Protein AF-A0A962URF3-F1 (afdb_monomer)

Structure (mmCIF, N/CA/C/O backbone):
data_AF-A0A962URF3-F1
#
_entry.id   AF-A0A962URF3-F1
#
loop_
_atom_site.group_PDB
_atom_site.id
_atom_site.type_symbol
_atom_site.label_atom_id
_atom_site.label_alt_id
_atom_site.label_comp_id
_atom_site.label_asym_id
_atom_site.label_entity_id
_atom_site.label_seq_id
_atom_site.pdbx_PDB_ins_code
_atom_site.Cartn_x
_atom_site.Cartn_y
_atom_site.Cartn_z
_atom_site.occupancy
_atom_site.B_iso_or_equiv
_atom_site.auth_seq_id
_atom_site.auth_comp_id
_atom_site.auth_asym_id
_atom_site.auth_atom_id
_atom_site.pdbx_PDB_model_num
ATOM 1 N N . MET A 1 1 ? 2.421 -4.236 -7.136 1.00 87.75 1 MET A N 1
ATOM 2 C CA . MET A 1 1 ? 2.564 -4.444 -5.674 1.00 87.75 1 MET A CA 1
ATOM 3 C C . MET A 1 1 ? 2.302 -3.178 -4.881 1.00 87.75 1 MET A C 1
ATOM 5 O O . MET A 1 1 ? 1.293 -3.149 -4.203 1.00 87.75 1 MET A O 1
ATOM 9 N N . LYS A 1 2 ? 3.130 -2.125 -4.995 1.00 92.62 2 LYS A N 1
ATOM 10 C CA . LYS A 1 2 ? 2.884 -0.848 -4.296 1.00 92.62 2 LYS A CA 1
ATOM 11 C C . LYS A 1 2 ? 1.478 -0.293 -4.568 1.00 92.62 2 LYS A C 1
ATOM 13 O O . LYS A 1 2 ? 0.760 -0.005 -3.623 1.00 92.62 2 LYS A O 1
ATOM 18 N N . THR A 1 3 ? 1.093 -0.200 -5.844 1.00 92.38 3 THR A N 1
ATOM 19 C CA . THR A 1 3 ? -0.247 0.249 -6.260 1.00 92.38 3 THR A CA 1
ATOM 20 C C . THR A 1 3 ? -1.339 -0.631 -5.664 1.00 92.38 3 THR A C 1
ATOM 22 O O . THR A 1 3 ? -2.206 -0.116 -4.987 1.00 92.38 3 THR A O 1
ATOM 25 N N . HIS A 1 4 ? -1.206 -1.956 -5.779 1.00 93.81 4 HIS A N 1
ATOM 26 C CA . HIS A 1 4 ? -2.151 -2.910 -5.183 1.00 93.81 4 HIS A CA 1
ATOM 27 C C . HIS A 1 4 ? -2.353 -2.694 -3.676 1.00 93.81 4 HIS A C 1
ATOM 29 O O . HIS A 1 4 ? -3.480 -2.646 -3.212 1.00 93.81 4 HIS A O 1
ATOM 35 N N . ILE A 1 5 ? -1.278 -2.510 -2.900 1.00 96.62 5 ILE A N 1
ATOM 36 C CA . ILE A 1 5 ? -1.395 -2.219 -1.459 1.00 96.62 5 ILE A CA 1
ATOM 37 C C . ILE A 1 5 ? -2.083 -0.866 -1.227 1.00 96.62 5 ILE A C 1
ATOM 39 O O . ILE A 1 5 ? -2.903 -0.751 -0.320 1.00 96.62 5 ILE A O 1
ATOM 43 N N . ALA A 1 6 ? -1.782 0.147 -2.045 1.00 97.44 6 ALA A N 1
ATOM 44 C CA . ALA A 1 6 ? -2.461 1.437 -1.963 1.00 97.44 6 ALA A CA 1
ATOM 45 C C . ALA A 1 6 ? -3.967 1.292 -2.232 1.00 97.44 6 ALA A C 1
ATOM 47 O O . ALA A 1 6 ? -4.764 1.868 -1.497 1.00 97.44 6 ALA A O 1
ATOM 48 N N . ASP A 1 7 ? -4.347 0.472 -3.213 1.00 97.00 7 ASP A N 1
ATOM 49 C CA . ASP A 1 7 ? -5.741 0.187 -3.553 1.00 97.00 7 ASP A CA 1
ATOM 50 C C . ASP A 1 7 ? -6.460 -0.532 -2.404 1.00 97.00 7 ASP A C 1
ATOM 52 O O . ASP A 1 7 ? -7.566 -0.139 -2.042 1.00 97.00 7 ASP A O 1
ATOM 56 N N . LEU A 1 8 ? -5.820 -1.522 -1.765 1.00 97.75 8 LEU A N 1
ATOM 57 C CA . LEU A 1 8 ? -6.374 -2.207 -0.587 1.00 97.75 8 LEU A CA 1
ATOM 58 C C . LEU A 1 8 ? -6.641 -1.231 0.567 1.00 97.75 8 LEU A C 1
ATOM 60 O O . LEU A 1 8 ? -7.717 -1.244 1.162 1.00 97.75 8 LEU A O 1
ATOM 64 N N . VAL A 1 9 ? -5.674 -0.363 0.877 1.00 98.12 9 VAL A N 1
ATOM 65 C CA . VAL A 1 9 ? -5.823 0.632 1.951 1.00 98.12 9 VAL A CA 1
ATOM 66 C C . VAL A 1 9 ? -6.875 1.681 1.582 1.00 98.12 9 VAL A C 1
ATOM 68 O O . VAL A 1 9 ? -7.634 2.116 2.444 1.00 98.12 9 VAL A O 1
ATOM 71 N N . HIS A 1 10 ? -6.961 2.074 0.310 1.00 98.06 10 HIS A N 1
ATOM 72 C CA . HIS A 1 10 ? -7.976 3.010 -0.165 1.00 98.06 10 HIS A CA 1
ATOM 73 C C . HIS A 1 10 ? -9.389 2.417 -0.083 1.00 98.06 10 HIS A C 1
ATOM 75 O O . HIS A 1 10 ? -10.307 3.099 0.362 1.00 98.06 10 HIS A O 1
ATOM 81 N N . GLN A 1 11 ? -9.559 1.138 -0.429 1.00 97.81 11 GLN A N 1
ATOM 82 C CA . GLN A 1 11 ? -10.825 0.417 -0.262 1.00 97.81 11 GLN A CA 1
ATOM 83 C C . GLN A 1 11 ? -11.232 0.331 1.212 1.00 97.81 11 GLN A C 1
ATOM 85 O O . GLN A 1 11 ? -12.381 0.612 1.542 1.00 97.81 11 GLN A O 1
ATOM 90 N N . ALA A 1 12 ? -10.287 0.030 2.109 1.00 98.06 12 ALA A N 1
ATOM 91 C CA . ALA A 1 12 ? -10.547 0.028 3.548 1.00 98.06 12 ALA A CA 1
ATOM 92 C C . ALA A 1 12 ? -10.969 1.420 4.059 1.00 98.06 12 ALA A C 1
ATOM 94 O O . ALA A 1 12 ? -11.905 1.534 4.848 1.00 98.06 12 ALA A O 1
ATOM 95 N N . LEU A 1 13 ? -10.326 2.495 3.586 1.00 98.19 13 LEU A N 1
ATOM 96 C CA . LEU A 1 13 ? -10.724 3.872 3.904 1.00 98.19 13 LEU A CA 1
ATOM 97 C C . LEU A 1 13 ? -12.136 4.194 3.395 1.00 98.19 13 LEU A C 1
ATOM 99 O O . LEU A 1 13 ? -12.926 4.765 4.142 1.00 98.19 13 LEU A O 1
ATOM 103 N N . ALA A 1 14 ? -12.466 3.814 2.159 1.00 97.62 14 ALA A N 1
ATOM 104 C CA . ALA A 1 14 ? -13.798 4.015 1.593 1.00 97.62 14 ALA A CA 1
ATOM 105 C C . ALA A 1 14 ? -14.872 3.266 2.396 1.00 97.62 14 ALA A C 1
ATOM 107 O O . ALA A 1 14 ? -15.873 3.859 2.787 1.00 97.62 14 ALA A O 1
ATOM 108 N N . GLN A 1 15 ? -14.617 2.006 2.757 1.00 97.81 15 GLN A N 1
ATOM 109 C CA . GLN A 1 15 ? -15.523 1.224 3.596 1.00 97.81 15 GLN A CA 1
ATOM 110 C C . GLN A 1 15 ? -15.740 1.868 4.973 1.00 97.81 15 GLN A C 1
ATOM 112 O O . GLN A 1 15 ? -16.862 1.908 5.477 1.00 97.81 15 GLN A O 1
ATOM 117 N N . LEU A 1 16 ? -14.682 2.384 5.603 1.00 97.56 16 LEU A N 1
ATOM 118 C CA . LEU A 1 16 ? -14.817 3.099 6.872 1.00 97.56 16 LEU A CA 1
ATOM 119 C C . LEU A 1 16 ? -15.616 4.402 6.712 1.00 97.56 16 LEU A C 1
ATOM 121 O O . LEU A 1 16 ? -16.308 4.807 7.650 1.00 97.56 16 LEU A O 1
ATOM 125 N N . ALA A 1 17 ? -15.551 5.052 5.548 1.00 97.44 17 ALA A N 1
ATOM 126 C CA . ALA A 1 17 ? -16.360 6.230 5.261 1.00 97.44 17 ALA A CA 1
ATOM 127 C C . ALA A 1 17 ? -17.844 5.873 5.102 1.00 97.44 17 ALA A C 1
ATOM 129 O O . ALA A 1 17 ? -18.692 6.527 5.708 1.00 97.44 17 ALA A O 1
ATOM 130 N N . ASP A 1 18 ? -18.151 4.778 4.405 1.00 97.25 18 ASP A N 1
ATOM 131 C CA . ASP A 1 18 ? -19.515 4.245 4.277 1.00 97.25 18 ASP A CA 1
ATOM 132 C C . ASP A 1 18 ? -20.118 3.860 5.640 1.00 97.25 18 ASP A C 1
ATOM 134 O O . ASP A 1 18 ? -21.321 3.981 5.867 1.00 97.25 18 ASP A O 1
ATOM 138 N N . GLN A 1 19 ? -19.274 3.442 6.587 1.00 96.44 19 GLN A N 1
ATOM 139 C CA . GLN A 1 19 ? -19.654 3.145 7.973 1.00 96.44 19 GLN A CA 1
ATOM 140 C C . GLN A 1 19 ? -19.762 4.393 8.870 1.00 96.44 19 GLN A C 1
ATOM 142 O O . GLN A 1 19 ? -20.054 4.270 10.061 1.00 96.44 19 GLN A O 1
ATOM 147 N N . GLY A 1 20 ? -19.495 5.589 8.339 1.00 95.94 20 GLY A N 1
ATOM 148 C CA . GLY A 1 20 ? -19.538 6.849 9.082 1.00 95.94 20 GLY A CA 1
ATOM 149 C C . GLY A 1 20 ? -18.379 7.054 10.065 1.00 95.94 20 GLY A C 1
ATOM 150 O O . GLY A 1 20 ? -18.470 7.912 10.941 1.00 95.94 20 GLY A O 1
ATOM 151 N N . VAL A 1 21 ? -17.292 6.282 9.951 1.00 96.19 21 VAL A N 1
ATOM 152 C CA . VAL A 1 21 ? -16.102 6.409 10.816 1.00 96.19 21 VAL A CA 1
ATOM 153 C C . VAL A 1 21 ? -15.258 7.626 10.428 1.00 96.19 21 VAL A C 1
ATOM 155 O O . VAL A 1 21 ? -14.664 8.267 11.293 1.00 96.19 21 VAL A O 1
ATOM 158 N N . LEU A 1 22 ? -15.215 7.966 9.139 1.00 95.44 22 LEU A N 1
ATOM 159 C CA . LEU A 1 22 ? -14.604 9.190 8.628 1.00 95.44 22 LEU A CA 1
ATOM 160 C C . LEU A 1 22 ? -15.488 9.830 7.547 1.00 95.44 22 LEU A C 1
ATOM 162 O O . LEU A 1 22 ? -16.231 9.121 6.872 1.00 95.44 22 LEU A O 1
ATOM 166 N N . PRO A 1 23 ? -15.417 11.156 7.359 1.00 95.44 23 PRO A N 1
ATOM 167 C CA . PRO A 1 23 ? -16.108 11.825 6.263 1.00 95.44 23 PRO A CA 1
ATOM 168 C C . PRO A 1 23 ? -15.636 11.315 4.892 1.00 95.44 23 PRO A C 1
ATOM 170 O O . PRO A 1 23 ? -14.436 11.135 4.679 1.00 95.44 23 PRO A O 1
ATOM 173 N N . ALA A 1 24 ? -16.561 11.115 3.951 1.00 93.75 24 ALA A N 1
ATOM 174 C CA . ALA A 1 24 ? -16.238 10.627 2.605 1.00 93.75 24 ALA A CA 1
ATOM 175 C C . ALA A 1 24 ? -15.317 11.580 1.820 1.00 93.75 24 ALA A C 1
ATOM 177 O O . ALA A 1 24 ? -14.447 11.132 1.079 1.00 93.75 24 ALA A O 1
ATOM 178 N N . ASP A 1 25 ? -15.449 12.891 2.029 1.00 94.19 25 ASP A N 1
ATOM 179 C CA . ASP A 1 25 ? -14.589 13.923 1.437 1.00 94.19 25 ASP A CA 1
ATOM 180 C C . ASP A 1 25 ? -13.172 13.952 2.035 1.00 94.19 25 ASP A C 1
ATOM 182 O O . ASP A 1 25 ? -12.260 14.536 1.448 1.00 94.19 25 ASP A O 1
ATOM 186 N N . ALA A 1 26 ? -12.963 13.295 3.179 1.00 93.62 26 ALA A N 1
ATOM 187 C CA . ALA A 1 26 ? -11.655 13.155 3.803 1.00 93.62 26 ALA A CA 1
ATOM 188 C C . ALA A 1 26 ? -10.869 11.932 3.301 1.00 93.62 26 ALA A C 1
ATOM 190 O O . ALA A 1 26 ? -9.701 11.789 3.665 1.00 93.62 26 ALA A O 1
ATOM 191 N N . VAL A 1 27 ? -11.469 11.048 2.494 1.00 95.50 27 VAL A N 1
ATOM 192 C CA . VAL A 1 27 ? -10.789 9.862 1.957 1.00 95.50 27 VAL A CA 1
ATOM 193 C C . VAL A 1 27 ? -9.776 10.283 0.895 1.00 95.50 27 VAL A C 1
ATOM 195 O O . VAL A 1 27 ? -10.131 10.768 -0.178 1.00 95.50 27 VAL A O 1
ATOM 198 N N . GLN A 1 28 ? -8.493 10.064 1.179 1.00 93.62 28 GLN A N 1
ATOM 199 C CA . GLN A 1 28 ? -7.395 10.347 0.256 1.00 93.62 28 GLN A CA 1
ATOM 200 C C . GLN A 1 28 ? -6.705 9.060 -0.201 1.00 93.62 28 GLN A C 1
ATOM 202 O O . GLN A 1 28 ? -6.797 8.009 0.439 1.00 93.62 28 GLN A 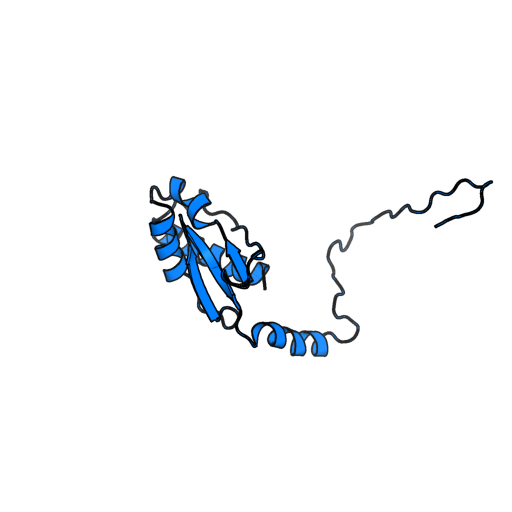O 1
ATOM 207 N N . VAL A 1 29 ? -5.985 9.138 -1.323 1.00 92.94 29 VAL A N 1
ATOM 208 C CA . VAL A 1 29 ? -5.139 8.028 -1.777 1.00 92.94 29 VAL A CA 1
ATOM 209 C C . VAL A 1 29 ? -3.994 7.848 -0.772 1.00 92.94 29 VAL A C 1
ATOM 211 O O . VAL A 1 29 ? -3.237 8.793 -0.534 1.00 92.94 29 VAL A O 1
ATOM 214 N N . PRO A 1 30 ? -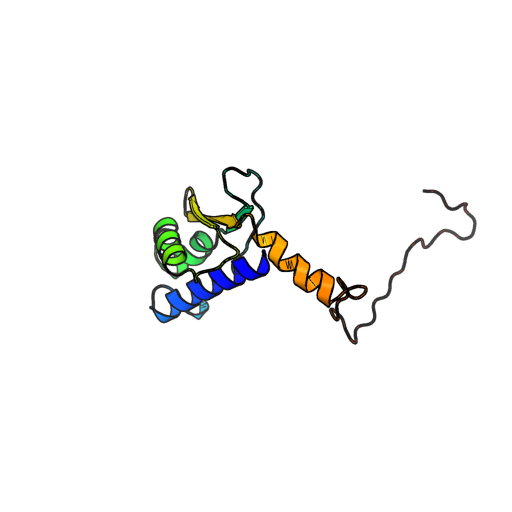3.844 6.659 -0.165 1.00 95.69 30 P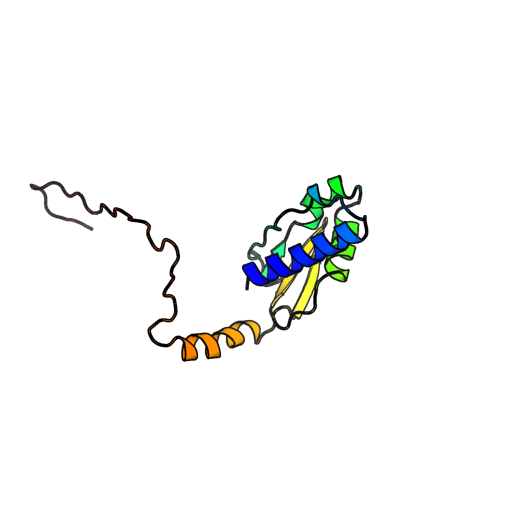RO A N 1
ATOM 215 C CA . PRO A 1 30 ? -2.836 6.427 0.853 1.00 95.69 30 PRO A CA 1
ATOM 216 C C . PRO A 1 30 ? -1.436 6.376 0.239 1.00 95.69 30 P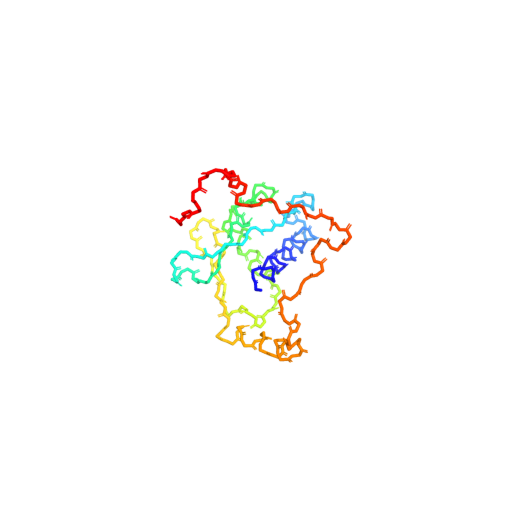RO A C 1
ATOM 218 O O . PRO A 1 30 ? -1.198 5.768 -0.808 1.00 95.69 30 PRO A O 1
ATOM 221 N N . VAL A 1 31 ? -0.475 6.974 0.938 1.00 96.25 31 VAL A N 1
ATOM 222 C CA . VAL A 1 31 ? 0.938 6.858 0.581 1.00 96.25 31 VAL A CA 1
ATOM 223 C C . VAL A 1 31 ? 1.465 5.517 1.088 1.00 96.25 31 VAL A C 1
ATOM 225 O O . VAL A 1 31 ? 1.334 5.193 2.271 1.00 96.25 31 VAL A O 1
ATOM 228 N N . ILE A 1 32 ? 2.062 4.744 0.178 1.00 97.88 32 ILE A N 1
ATOM 229 C CA . ILE A 1 32 ? 2.760 3.488 0.470 1.00 97.88 32 ILE A CA 1
ATOM 230 C C . ILE A 1 32 ? 4.247 3.676 0.170 1.00 97.88 32 ILE A C 1
ATOM 232 O O . ILE A 1 32 ? 4.616 4.081 -0.936 1.00 97.88 32 ILE A O 1
ATOM 236 N N . GLU A 1 33 ? 5.118 3.351 1.113 1.00 96.81 33 GLU A N 1
ATOM 237 C CA . GLU A 1 33 ? 6.570 3.471 0.954 1.00 96.81 33 GLU A CA 1
ATOM 238 C C . GLU A 1 33 ? 7.260 2.146 1.239 1.00 96.81 33 GLU A C 1
ATOM 240 O O . GLU A 1 33 ? 6.749 1.337 2.008 1.00 96.81 33 GLU A O 1
ATOM 245 N N . ARG A 1 34 ? 8.418 1.908 0.611 1.00 96.31 34 ARG A N 1
ATOM 246 C CA . ARG A 1 34 ? 9.274 0.791 1.023 1.00 96.31 34 ARG A CA 1
ATOM 247 C C . ARG A 1 34 ? 9.843 1.098 2.399 1.00 96.31 34 ARG A C 1
ATOM 249 O O . ARG A 1 34 ? 10.291 2.216 2.653 1.00 96.31 34 ARG A O 1
ATOM 256 N N . THR A 1 35 ? 9.851 0.097 3.259 1.00 95.06 35 THR A N 1
ATOM 257 C CA . THR A 1 35 ? 10.528 0.187 4.550 1.00 95.06 35 THR A CA 1
ATOM 258 C C . THR A 1 35 ? 12.041 0.274 4.338 1.00 95.06 35 THR A C 1
ATOM 260 O O . THR A 1 35 ? 12.593 -0.237 3.361 1.00 95.06 35 THR A O 1
ATOM 263 N N . ARG A 1 36 ? 12.729 0.963 5.253 1.00 92.38 36 ARG A N 1
ATOM 264 C CA . ARG A 1 36 ? 14.202 0.970 5.294 1.00 92.38 36 ARG A CA 1
ATOM 265 C C . ARG A 1 36 ? 14.753 -0.236 6.050 1.00 92.38 36 ARG A C 1
ATOM 267 O O . ARG A 1 36 ? 15.824 -0.723 5.713 1.00 92.38 36 ARG A O 1
ATOM 274 N N . ASP A 1 37 ? 14.020 -0.680 7.066 1.00 92.94 37 ASP A N 1
ATOM 275 C CA . ASP A 1 37 ? 14.341 -1.842 7.887 1.00 92.94 37 ASP A CA 1
ATOM 276 C C . ASP A 1 37 ? 13.368 -2.978 7.555 1.00 92.94 37 ASP A C 1
ATOM 278 O O . ASP A 1 37 ? 12.149 -2.807 7.643 1.00 92.94 37 ASP A O 1
ATOM 282 N N . ALA A 1 38 ? 13.918 -4.136 7.192 1.00 90.31 38 ALA A N 1
ATOM 283 C CA . ALA A 1 38 ? 13.158 -5.336 6.863 1.00 90.31 38 ALA A CA 1
ATOM 284 C C . ALA A 1 38 ? 12.346 -5.878 8.055 1.00 90.31 38 ALA A C 1
ATOM 286 O O . ALA A 1 38 ? 11.350 -6.576 7.851 1.00 90.31 38 ALA A O 1
ATOM 287 N N . SER A 1 39 ? 12.716 -5.536 9.297 1.00 92.88 39 SER A N 1
ATOM 288 C CA . SER A 1 39 ? 11.937 -5.890 10.490 1.00 92.88 39 SER A CA 1
ATOM 289 C C . SER A 1 39 ? 10.517 -5.306 10.443 1.00 92.88 39 SER A C 1
ATOM 291 O O . SER A 1 39 ? 9.568 -5.945 10.898 1.00 92.88 39 SER A O 1
ATOM 293 N N . HIS A 1 40 ? 10.340 -4.151 9.792 1.00 93.38 40 HIS A N 1
ATOM 294 C CA . HIS A 1 40 ? 9.050 -3.491 9.579 1.00 93.38 40 HIS A CA 1
ATOM 295 C C . HIS A 1 40 ? 8.286 -4.022 8.353 1.00 93.38 40 HIS A C 1
ATOM 297 O O . HIS A 1 40 ? 7.273 -3.450 7.967 1.00 93.38 40 HIS A O 1
ATOM 303 N N . GLY A 1 41 ? 8.745 -5.107 7.731 1.00 95.25 41 GLY A N 1
ATOM 304 C CA . GLY A 1 41 ? 8.146 -5.671 6.524 1.00 95.25 41 GLY A CA 1
ATOM 305 C C . GLY A 1 41 ? 8.662 -5.033 5.241 1.00 95.25 41 GLY A C 1
ATOM 306 O O . GLY A 1 41 ? 9.750 -4.472 5.240 1.00 95.25 41 GLY A O 1
ATOM 307 N N . ASP A 1 42 ? 7.916 -5.152 4.143 1.00 96.62 42 ASP A N 1
ATOM 308 C CA . ASP A 1 42 ? 8.326 -4.699 2.805 1.00 96.62 42 ASP A CA 1
ATOM 309 C C . ASP A 1 42 ? 7.850 -3.278 2.491 1.00 96.62 42 ASP A C 1
ATOM 311 O O . ASP A 1 42 ? 8.535 -2.504 1.812 1.00 96.62 42 ASP A O 1
ATOM 315 N N . PHE A 1 43 ? 6.648 -2.944 2.964 1.00 97.69 43 PHE A N 1
ATOM 316 C CA . PHE A 1 43 ? 6.010 -1.654 2.744 1.00 97.69 43 PHE A CA 1
ATOM 317 C C . PHE A 1 43 ? 5.387 -1.115 4.026 1.00 97.69 43 PHE A C 1
ATOM 319 O O . PHE A 1 43 ? 4.985 -1.878 4.896 1.00 97.69 43 PHE A O 1
ATOM 326 N N . ALA A 1 44 ? 5.252 0.202 4.115 1.00 97.94 44 ALA A N 1
ATOM 327 C CA . ALA A 1 44 ? 4.572 0.875 5.209 1.00 97.94 44 ALA A CA 1
ATOM 328 C C . ALA A 1 44 ? 3.647 1.982 4.693 1.00 97.94 44 ALA A C 1
ATOM 330 O O . ALA A 1 44 ? 3.864 2.549 3.618 1.00 97.94 44 ALA A O 1
ATOM 331 N N . SER A 1 45 ? 2.629 2.310 5.487 1.00 98.06 45 SER A N 1
ATOM 332 C CA . SER A 1 45 ? 1.742 3.448 5.265 1.00 98.06 45 SER A CA 1
ATOM 333 C C . SER A 1 45 ? 1.502 4.233 6.549 1.00 98.06 45 SER A C 1
ATOM 335 O O . SER A 1 45 ? 1.332 3.665 7.629 1.00 98.06 45 SER A O 1
ATOM 337 N N . ASN A 1 46 ? 1.427 5.556 6.414 1.00 97.81 46 ASN A N 1
ATOM 338 C CA . ASN A 1 46 ? 1.000 6.478 7.463 1.00 97.81 46 ASN A CA 1
ATOM 339 C C . ASN A 1 46 ? -0.495 6.839 7.378 1.00 97.81 46 ASN A C 1
ATOM 341 O O . ASN A 1 46 ? -0.922 7.783 8.045 1.00 97.81 46 ASN A O 1
ATOM 345 N N . ALA A 1 47 ? -1.288 6.122 6.571 1.00 97.81 47 ALA A N 1
ATOM 346 C CA . ALA A 1 47 ? -2.680 6.468 6.281 1.00 97.81 47 ALA A CA 1
ATOM 347 C C . ALA A 1 47 ? -3.513 6.732 7.544 1.00 97.81 47 ALA A C 1
ATOM 349 O O . ALA A 1 47 ? -4.233 7.728 7.597 1.00 97.81 47 ALA A O 1
ATOM 350 N N . ALA A 1 48 ? -3.363 5.916 8.591 1.00 97.94 48 ALA A N 1
ATOM 351 C CA . ALA A 1 48 ? -4.101 6.114 9.834 1.00 97.94 48 ALA A CA 1
ATOM 352 C C . ALA A 1 48 ? -3.799 7.471 10.493 1.00 97.94 48 ALA A C 1
ATOM 354 O O . ALA A 1 48 ? -4.707 8.136 10.970 1.00 97.94 48 ALA A O 1
ATOM 355 N N . MET A 1 49 ? -2.548 7.934 10.471 1.00 97.69 49 MET A N 1
ATOM 356 C CA . MET A 1 49 ? -2.164 9.232 11.045 1.00 97.69 49 MET A CA 1
ATOM 357 C C . MET A 1 49 ? -2.669 10.413 10.224 1.00 97.69 49 MET A C 1
ATOM 359 O O . MET A 1 49 ? -3.051 11.434 10.790 1.00 97.69 49 MET A O 1
ATOM 363 N N . VAL A 1 50 ? -2.703 10.270 8.900 1.00 97.69 50 VAL A N 1
ATOM 364 C CA . VAL A 1 50 ? -3.232 11.307 8.007 1.00 97.69 50 VAL A CA 1
ATOM 365 C C . VAL A 1 50 ? -4.740 11.487 8.214 1.00 97.69 50 VAL A C 1
ATOM 367 O O . VAL A 1 50 ? -5.225 12.615 8.265 1.00 97.69 50 VAL A O 1
ATOM 370 N N . HIS A 1 51 ? -5.479 10.390 8.402 1.00 97.62 51 HIS A N 1
ATOM 371 C CA . HIS A 1 51 ? -6.944 10.410 8.455 1.00 97.62 51 HIS A CA 1
ATOM 372 C C . HIS A 1 51 ? -7.519 10.503 9.882 1.00 97.62 51 HIS A C 1
ATOM 374 O O . HIS A 1 51 ? -8.699 10.815 10.051 1.00 97.62 51 HIS A O 1
ATOM 380 N N . SER A 1 52 ? -6.712 10.295 10.930 1.00 96.88 52 SER A N 1
ATOM 381 C CA . SER A 1 52 ? -7.192 10.230 12.321 1.00 96.88 52 SER A CA 1
ATOM 382 C C . SER A 1 52 ? -7.877 11.509 12.795 1.00 96.88 52 SER A C 1
ATOM 384 O O . SER A 1 52 ? -8.854 11.446 13.540 1.00 96.88 52 SER A O 1
ATOM 386 N N . LYS A 1 53 ? -7.397 12.678 12.349 1.00 96.75 53 LYS A N 1
ATOM 387 C CA . LYS A 1 53 ? -7.993 13.974 12.704 1.00 96.75 53 LYS A CA 1
ATOM 388 C C . LYS A 1 53 ? -9.409 14.109 12.145 1.00 96.75 53 LYS A C 1
ATOM 390 O O . LYS A 1 53 ? -10.298 14.546 12.871 1.00 96.75 53 LYS A O 1
ATOM 395 N N . ALA A 1 54 ? -9.620 13.717 10.888 1.00 96.62 54 ALA A N 1
ATOM 396 C CA . ALA A 1 54 ? -10.938 13.744 10.255 1.00 96.62 54 ALA A CA 1
ATOM 397 C C . ALA A 1 54 ? -11.891 12.727 10.901 1.00 96.62 54 ALA A C 1
ATOM 399 O O . ALA A 1 54 ? -13.043 13.053 11.169 1.00 96.62 54 ALA A O 1
ATOM 400 N N . ALA A 1 55 ? -11.375 11.543 11.247 1.00 96.31 55 ALA A N 1
ATOM 401 C CA . ALA A 1 55 ? -12.113 10.509 11.972 1.00 96.31 55 ALA A CA 1
ATOM 402 C C . ALA A 1 55 ? -12.373 10.848 13.455 1.00 96.31 55 ALA A C 1
ATOM 404 O O . ALA A 1 55 ? -13.131 10.154 14.123 1.00 96.31 55 ALA A O 1
ATOM 405 N N . ARG A 1 56 ? -11.732 11.896 14.002 1.00 97.12 56 ARG A N 1
ATOM 406 C CA . ARG A 1 56 ? -11.749 12.244 15.439 1.00 97.12 56 ARG A CA 1
ATOM 407 C C . ARG A 1 56 ? -11.335 11.074 16.342 1.00 97.12 56 ARG A C 1
ATOM 409 O O . ARG A 1 56 ? -11.852 10.906 17.443 1.00 97.12 56 ARG A O 1
ATOM 416 N N . MET A 1 57 ? -10.377 10.278 15.876 1.00 96.62 57 MET A N 1
ATOM 417 C CA . MET A 1 57 ? -9.861 9.098 16.567 1.00 96.62 57 MET A CA 1
ATOM 418 C C . MET A 1 57 ? -8.374 9.252 16.871 1.00 96.62 57 MET A C 1
ATOM 420 O O . MET A 1 57 ? -7.666 10.032 16.228 1.00 96.62 57 MET A O 1
ATOM 424 N N . ARG A 1 58 ? -7.861 8.468 17.826 1.00 98.00 58 ARG A N 1
ATOM 425 C CA . ARG A 1 58 ? -6.409 8.312 17.957 1.00 98.00 58 ARG A CA 1
ATOM 426 C C . ARG A 1 58 ? -5.889 7.552 16.729 1.00 98.00 58 ARG A C 1
ATOM 428 O O . ARG A 1 58 ? -6.565 6.627 16.277 1.00 98.00 58 ARG A O 1
ATOM 435 N N . PRO A 1 59 ? -4.697 7.878 16.199 1.00 98.06 59 PRO A N 1
ATOM 436 C CA . PRO A 1 59 ? -4.214 7.228 14.983 1.00 98.06 59 PRO A CA 1
ATOM 437 C C . PRO A 1 59 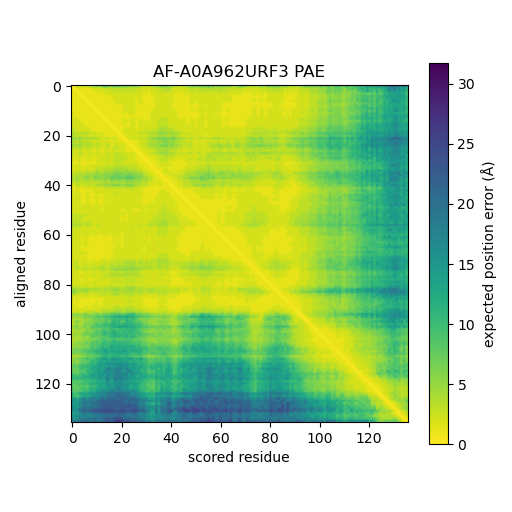? -4.070 5.710 15.103 1.00 98.06 59 PRO A C 1
ATOM 439 O O . PRO A 1 59 ? -4.373 4.999 14.152 1.00 98.06 59 PRO A O 1
ATOM 442 N N . ARG A 1 60 ? -3.687 5.201 16.278 1.00 98.12 60 ARG A N 1
ATOM 443 C CA . ARG A 1 60 ? -3.597 3.757 16.525 1.00 98.12 60 ARG A CA 1
ATOM 444 C C . ARG A 1 60 ? -4.962 3.061 16.472 1.00 98.12 60 ARG A C 1
ATOM 446 O O . ARG A 1 60 ? -5.071 2.029 15.824 1.00 98.12 60 ARG A O 1
ATOM 453 N N . ASP A 1 61 ? -6.000 3.670 17.047 1.00 98.06 61 ASP A N 1
ATOM 454 C CA . ASP A 1 61 ? -7.368 3.130 17.000 1.00 98.06 61 ASP A CA 1
ATOM 455 C C . ASP A 1 61 ? -7.901 3.109 15.554 1.00 98.06 61 ASP A C 1
ATOM 457 O O . ASP A 1 61 ? -8.589 2.175 15.144 1.00 98.06 61 ASP A O 1
ATOM 461 N N . LEU A 1 62 ? -7.568 4.128 14.748 1.00 98.19 62 LEU A N 1
ATOM 462 C CA . LEU A 1 62 ? -7.919 4.133 13.326 1.00 98.19 62 LEU A CA 1
ATOM 463 C C . LEU A 1 62 ? -7.108 3.098 12.534 1.00 98.19 62 LEU A C 1
ATOM 465 O O . LEU A 1 62 ? -7.650 2.475 11.626 1.00 98.19 62 LEU A O 1
ATOM 469 N N . ALA A 1 63 ? -5.835 2.882 12.876 1.00 98.50 63 ALA A N 1
ATOM 470 C CA . ALA A 1 63 ? -5.016 1.849 12.248 1.00 98.50 63 ALA A CA 1
ATOM 471 C C . ALA A 1 63 ? -5.614 0.453 12.472 1.00 98.50 63 ALA A C 1
ATOM 473 O O . ALA A 1 63 ? -5.694 -0.323 11.527 1.00 98.50 63 ALA A O 1
ATOM 474 N N . GLU A 1 64 ? -6.095 0.154 13.681 1.00 98.38 64 GLU A N 1
ATOM 475 C CA . GLU A 1 64 ? -6.761 -1.119 13.994 1.00 98.38 64 GLU A CA 1
ATOM 476 C C . GLU A 1 64 ? -8.018 -1.322 13.143 1.00 98.38 64 GLU A C 1
ATOM 478 O O . GLU A 1 64 ? -8.195 -2.383 12.543 1.00 98.38 64 GLU A O 1
ATOM 483 N N . ARG A 1 65 ? -8.850 -0.281 13.009 1.00 98.25 65 ARG A N 1
ATOM 484 C CA . ARG A 1 65 ? -10.0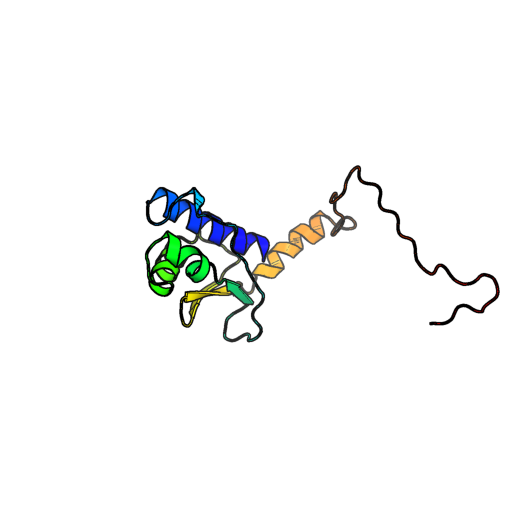33 -0.324 12.136 1.00 98.25 65 ARG A CA 1
ATOM 485 C C . ARG A 1 65 ? -9.675 -0.492 10.665 1.00 98.25 65 ARG A C 1
ATOM 487 O O . ARG A 1 65 ? -10.341 -1.252 9.972 1.00 98.25 65 ARG A O 1
ATOM 494 N N . LEU A 1 66 ? -8.634 0.192 10.195 1.00 98.00 66 LEU A N 1
ATOM 495 C CA . LEU A 1 66 ? -8.158 0.063 8.820 1.00 98.00 66 LEU A CA 1
ATOM 496 C C . LEU A 1 66 ? -7.677 -1.351 8.533 1.00 98.00 66 LEU A C 1
ATOM 498 O O . LEU A 1 66 ? -8.099 -1.930 7.542 1.00 98.00 66 LEU A O 1
ATOM 502 N N . VAL A 1 67 ? -6.841 -1.918 9.407 1.00 98.12 67 VAL A N 1
ATOM 503 C CA . VAL A 1 67 ? -6.334 -3.286 9.245 1.00 98.12 67 VAL A CA 1
ATOM 504 C C . VAL A 1 67 ? -7.477 -4.300 9.266 1.00 98.12 67 VAL A C 1
ATOM 506 O O . VAL A 1 67 ? -7.478 -5.214 8.449 1.00 98.12 67 VAL A O 1
ATOM 509 N N . ALA A 1 68 ? -8.478 -4.114 10.130 1.00 98.00 68 ALA A N 1
ATOM 510 C CA . ALA A 1 68 ? -9.664 -4.970 10.169 1.00 98.00 68 ALA A CA 1
ATOM 511 C C . ALA A 1 68 ? -10.555 -4.848 8.916 1.00 98.00 68 ALA A C 1
ATOM 513 O O . ALA A 1 68 ? -11.243 -5.803 8.567 1.00 98.00 68 ALA A O 1
ATOM 514 N N . ALA A 1 69 ? -10.549 -3.691 8.249 1.00 97.75 69 ALA A N 1
ATOM 515 C CA . ALA A 1 69 ? -11.298 -3.436 7.019 1.00 97.75 69 ALA A CA 1
ATOM 516 C C . ALA A 1 69 ? -10.501 -3.753 5.738 1.00 97.75 69 ALA A C 1
ATOM 518 O O . ALA A 1 69 ? -11.019 -3.562 4.639 1.00 97.75 69 ALA A O 1
ATOM 519 N N . LEU A 1 70 ? -9.247 -4.215 5.843 1.00 97.88 70 LEU A N 1
ATOM 520 C CA . LEU A 1 70 ? -8.464 -4.566 4.661 1.00 97.88 70 LEU A CA 1
ATOM 521 C C . LEU A 1 70 ? -9.094 -5.764 3.931 1.00 97.88 70 LEU A C 1
ATOM 523 O O . LEU A 1 70 ? -9.369 -6.790 4.559 1.00 97.88 70 LEU A O 1
ATOM 527 N N . PRO A 1 71 ? -9.257 -5.687 2.599 1.00 96.50 71 PRO A N 1
ATOM 528 C CA . PRO A 1 71 ? -9.639 -6.845 1.807 1.00 96.50 71 PRO A CA 1
ATOM 529 C C . PRO A 1 71 ? -8.564 -7.934 1.884 1.00 96.50 71 PRO A C 1
ATOM 531 O O . PRO A 1 71 ? -7.367 -7.644 1.987 1.00 96.50 71 PRO A O 1
ATOM 534 N N . ALA A 1 72 ? -8.982 -9.195 1.761 1.00 93.81 72 ALA A N 1
ATOM 535 C CA . ALA A 1 72 ? -8.049 -10.304 1.606 1.00 93.81 72 ALA A CA 1
ATOM 536 C C . ALA A 1 72 ? -7.204 -10.132 0.330 1.00 93.81 72 ALA A C 1
ATOM 538 O O . ALA A 1 72 ? -7.681 -9.640 -0.694 1.00 93.81 72 ALA A O 1
ATOM 539 N N . SER A 1 73 ? -5.937 -10.538 0.392 1.00 93.19 73 SER A N 1
ATOM 540 C CA . SER A 1 73 ? -4.994 -10.380 -0.713 1.00 93.19 73 SER A CA 1
ATOM 541 C C . SER A 1 73 ? -3.922 -11.458 -0.664 1.00 93.19 73 SER A C 1
ATOM 543 O O . SER A 1 73 ? -3.165 -11.528 0.300 1.00 93.19 73 SER A O 1
ATOM 545 N N . ASP A 1 74 ? -3.772 -12.213 -1.750 1.00 90.44 74 ASP A N 1
ATOM 546 C CA . ASP A 1 74 ? -2.728 -13.243 -1.881 1.00 90.44 74 ASP A CA 1
ATOM 547 C C . ASP A 1 74 ? -1.305 -12.656 -1.931 1.00 90.44 74 ASP A C 1
ATOM 549 O O . ASP A 1 74 ? -0.311 -13.369 -1.821 1.00 90.44 74 ASP A O 1
ATOM 553 N N . ILE A 1 75 ? -1.190 -11.337 -2.115 1.00 91.75 75 ILE A N 1
ATOM 554 C CA . ILE A 1 75 ? 0.087 -10.618 -2.181 1.00 91.75 75 ILE A CA 1
ATOM 555 C C . ILE A 1 75 ? 0.597 -10.249 -0.782 1.00 91.75 75 ILE A C 1
ATOM 557 O O . ILE A 1 75 ? 1.802 -10.062 -0.621 1.00 91.75 75 ILE A O 1
ATOM 561 N N . VAL A 1 76 ? -0.280 -10.130 0.221 1.00 95.69 76 VAL A N 1
ATOM 562 C CA . VAL A 1 76 ? 0.064 -9.664 1.575 1.00 95.69 76 VAL A CA 1
ATOM 563 C C . VAL A 1 76 ? -0.020 -10.839 2.545 1.00 95.69 76 VAL A C 1
ATOM 565 O O . VAL A 1 76 ? -1.087 -11.403 2.745 1.00 95.69 76 VAL A O 1
ATOM 568 N N . SER A 1 77 ? 1.103 -11.206 3.161 1.00 95.69 77 SER A N 1
ATOM 569 C CA . SER A 1 77 ? 1.171 -12.311 4.126 1.00 95.69 77 SER A CA 1
ATOM 570 C C . SER A 1 77 ? 0.883 -11.880 5.559 1.00 95.69 77 SER A C 1
ATOM 572 O O . SER A 1 77 ? 0.354 -12.666 6.340 1.00 95.69 77 SER A O 1
ATOM 574 N N . ALA A 1 78 ? 1.242 -10.647 5.918 1.00 96.56 78 ALA A N 1
ATOM 575 C CA . ALA A 1 78 ? 1.009 -10.107 7.249 1.00 96.56 78 ALA A CA 1
ATOM 576 C C . ALA A 1 78 ? 0.877 -8.584 7.216 1.00 96.56 78 ALA A C 1
ATOM 578 O O . ALA A 1 78 ? 1.494 -7.907 6.387 1.00 96.56 78 ALA A O 1
ATOM 579 N N . VAL A 1 79 ? 0.105 -8.060 8.166 1.00 98.12 79 VAL A N 1
ATOM 580 C CA . VAL A 1 79 ? -0.058 -6.628 8.408 1.00 98.12 79 VAL A CA 1
ATOM 581 C C . VAL A 1 79 ? 0.135 -6.358 9.895 1.00 98.12 79 VAL A C 1
ATOM 583 O O . VAL A 1 79 ? -0.464 -7.033 10.728 1.00 98.12 79 VAL A O 1
ATOM 586 N N . GLU A 1 80 ? 0.970 -5.382 10.236 1.00 97.88 80 GLU A N 1
ATOM 587 C CA . GLU A 1 80 ? 1.307 -5.039 11.620 1.00 97.88 80 GLU A CA 1
ATOM 588 C C . GLU A 1 80 ? 1.168 -3.541 11.874 1.00 97.88 80 GLU A C 1
ATOM 590 O O . GLU A 1 80 ? 1.490 -2.719 11.019 1.00 97.88 80 GLU A O 1
ATOM 595 N N . ILE A 1 81 ? 0.730 -3.177 13.081 1.00 98.12 81 ILE A N 1
ATOM 596 C CA . ILE A 1 81 ? 0.610 -1.778 13.496 1.00 98.12 81 ILE A CA 1
ATOM 597 C C . ILE A 1 81 ? 1.785 -1.415 14.399 1.00 98.12 81 ILE A C 1
ATOM 599 O O . ILE A 1 81 ? 1.924 -1.934 15.510 1.00 98.12 81 ILE A O 1
ATOM 603 N N . ALA A 1 82 ? 2.600 -0.465 13.950 1.00 95.56 82 ALA A N 1
ATOM 604 C CA . ALA A 1 82 ? 3.779 0.004 14.664 1.00 95.56 82 ALA A CA 1
ATOM 605 C C . ALA A 1 82 ? 3.608 1.430 15.208 1.00 95.56 82 ALA A C 1
ATOM 607 O O . ALA A 1 82 ? 2.983 2.304 14.595 1.00 95.56 82 ALA A O 1
ATOM 608 N N . GLY A 1 83 ? 4.206 1.664 16.381 1.00 94.25 83 GLY A N 1
ATOM 609 C CA . GLY A 1 83 ? 4.285 2.975 17.023 1.00 94.25 83 GLY A CA 1
ATOM 610 C C . GLY A 1 83 ? 2.931 3.701 17.096 1.00 94.25 83 GLY A C 1
ATOM 611 O O . GLY A 1 83 ? 1.955 3.118 17.583 1.00 94.25 83 GLY A O 1
ATOM 612 N N . PRO A 1 84 ? 2.846 4.961 16.631 1.00 94.19 84 PRO A N 1
ATOM 613 C CA . PRO A 1 84 ? 1.635 5.771 16.751 1.00 94.19 84 PRO A CA 1
ATOM 614 C C . PRO A 1 84 ? 0.488 5.337 15.828 1.00 94.19 84 PRO A C 1
ATOM 616 O O . PRO A 1 84 ? -0.627 5.797 16.041 1.00 94.19 84 PRO A O 1
ATOM 619 N N . GLY A 1 85 ? 0.725 4.475 14.833 1.00 96.69 85 GLY A N 1
ATOM 62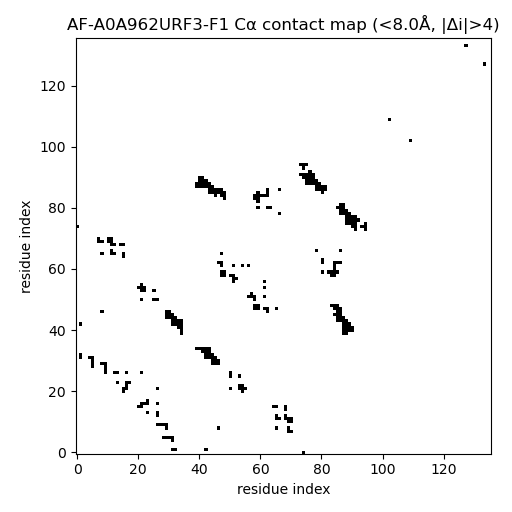0 C CA . GLY A 1 85 ? -0.279 4.094 13.830 1.00 96.69 85 GLY A CA 1
ATOM 621 C C . GLY A 1 85 ? 0.286 3.887 12.423 1.00 96.69 85 GLY A C 1
ATOM 622 O O . GLY A 1 85 ? -0.428 4.102 11.446 1.00 96.69 85 GLY A O 1
ATOM 623 N N . PHE A 1 86 ? 1.564 3.519 12.295 1.00 97.38 86 PHE A N 1
ATOM 624 C CA . PHE A 1 86 ? 2.091 3.040 11.017 1.00 97.38 86 PHE A CA 1
ATOM 625 C C . PHE A 1 86 ? 1.525 1.654 10.732 1.00 97.38 86 PHE A C 1
ATOM 627 O O . PHE A 1 86 ? 1.495 0.814 11.629 1.00 97.38 86 PHE A O 1
ATOM 634 N N . ILE A 1 87 ? 1.110 1.422 9.492 1.00 98.38 87 ILE A N 1
ATOM 635 C CA . ILE A 1 87 ? 0.639 0.119 9.029 1.00 98.38 87 ILE A CA 1
ATOM 636 C C . ILE A 1 87 ? 1.731 -0.471 8.146 1.00 98.38 87 ILE A C 1
ATOM 638 O O . ILE A 1 87 ? 2.023 0.062 7.077 1.00 98.38 87 ILE A O 1
ATOM 642 N N . ASN A 1 88 ? 2.341 -1.543 8.624 1.00 98.31 88 ASN A N 1
ATOM 643 C CA . ASN A 1 88 ? 3.424 -2.271 7.986 1.00 98.31 88 ASN A CA 1
ATOM 644 C C . ASN A 1 88 ? 2.867 -3.499 7.267 1.00 98.31 88 ASN A C 1
ATOM 646 O O . ASN A 1 88 ? 2.040 -4.214 7.824 1.00 98.31 88 ASN A O 1
ATOM 650 N N . PHE A 1 89 ? 3.340 -3.767 6.055 1.00 98.12 89 PHE A N 1
ATOM 651 C CA . PHE A 1 89 ? 2.886 -4.856 5.197 1.00 98.12 89 PHE A CA 1
ATOM 652 C C . PHE A 1 89 ? 4.062 -5.766 4.854 1.00 98.12 89 PHE A C 1
ATOM 654 O O . PHE A 1 89 ? 5.086 -5.299 4.348 1.00 98.12 89 PHE A O 1
ATOM 661 N N . ARG A 1 90 ? 3.893 -7.071 5.070 1.00 97.12 90 ARG A N 1
ATOM 662 C CA . ARG A 1 90 ? 4.787 -8.109 4.544 1.00 97.12 90 ARG A CA 1
ATOM 663 C C . ARG A 1 90 ? 4.151 -8.763 3.338 1.00 97.12 90 ARG A C 1
ATOM 665 O O . ARG A 1 90 ? 2.961 -9.079 3.346 1.00 97.12 90 ARG A O 1
ATOM 672 N N . LEU A 1 91 ? 4.940 -8.962 2.296 1.00 95.38 91 LEU A N 1
ATOM 673 C CA . LEU A 1 91 ? 4.502 -9.666 1.107 1.00 95.38 91 LEU A CA 1
ATOM 674 C C . LEU A 1 91 ? 4.515 -11.175 1.344 1.00 95.38 91 LEU A C 1
ATOM 676 O O . LEU A 1 91 ? 5.294 -11.704 2.141 1.00 95.38 91 LEU A O 1
ATOM 680 N N . ALA A 1 92 ? 3.651 -11.894 0.639 1.00 93.56 92 ALA A N 1
ATOM 681 C CA . ALA A 1 92 ? 3.772 -13.340 0.539 1.00 93.56 92 ALA A CA 1
ATOM 682 C C . ALA A 1 92 ? 5.050 -13.711 -0.229 1.00 93.56 92 ALA A C 1
ATOM 684 O O . ALA A 1 92 ? 5.432 -13.031 -1.183 1.00 93.56 92 ALA A O 1
ATOM 685 N N . GLY A 1 93 ? 5.716 -14.805 0.156 1.00 87.44 93 GLY A N 1
ATOM 686 C CA . GLY A 1 93 ? 6.966 -15.232 -0.492 1.00 87.44 93 GLY A CA 1
ATOM 687 C C . GLY A 1 93 ? 6.807 -15.506 -1.994 1.00 87.44 93 GLY A C 1
ATOM 688 O O . GLY A 1 93 ? 7.744 -15.330 -2.767 1.00 87.44 93 GLY A O 1
ATOM 689 N N . ASN A 1 94 ? 5.596 -15.864 -2.424 1.00 86.25 94 ASN A N 1
ATOM 690 C CA . ASN A 1 94 ? 5.229 -16.068 -3.823 1.00 86.25 94 ASN A CA 1
ATOM 691 C C . ASN A 1 94 ? 4.662 -14.815 -4.513 1.00 86.25 94 ASN A C 1
ATOM 693 O O . ASN A 1 94 ? 4.356 -14.880 -5.704 1.00 86.25 94 ASN A O 1
ATOM 697 N N . ALA A 1 95 ? 4.540 -13.675 -3.825 1.00 86.50 95 ALA A N 1
ATOM 698 C CA . ALA A 1 95 ? 3.926 -12.467 -4.377 1.00 86.50 95 ALA A CA 1
ATOM 699 C C . ALA A 1 95 ? 4.607 -12.020 -5.680 1.00 86.50 95 ALA A C 1
ATOM 701 O O . ALA A 1 95 ? 3.947 -11.576 -6.620 1.00 86.50 95 ALA A O 1
ATOM 702 N N . TYR A 1 96 ? 5.934 -12.161 -5.760 1.00 83.12 96 TYR A N 1
ATOM 703 C CA . TYR A 1 96 ? 6.709 -11.807 -6.953 1.00 83.12 96 TYR A CA 1
ATOM 704 C C . TYR A 1 96 ? 6.509 -12.797 -8.104 1.00 83.12 96 TYR A C 1
ATOM 706 O O . TYR A 1 96 ? 6.556 -12.398 -9.267 1.00 83.12 96 TYR A O 1
ATOM 714 N N . PHE A 1 97 ? 6.213 -14.063 -7.805 1.00 86.50 97 PHE A N 1
ATOM 715 C CA . PHE A 1 97 ? 6.015 -15.093 -8.825 1.00 86.50 97 PHE A CA 1
ATOM 716 C C . PHE A 1 97 ? 4.719 -14.908 -9.613 1.00 86.50 97 PHE A C 1
ATOM 718 O O . PHE A 1 97 ? 4.656 -15.335 -10.762 1.00 86.50 97 PHE A O 1
ATOM 725 N N . VAL A 1 98 ? 3.740 -14.173 -9.072 1.00 81.00 98 VAL A N 1
ATOM 726 C CA . VAL A 1 98 ? 2.527 -13.767 -9.807 1.00 81.00 98 VAL A CA 1
ATOM 727 C C . VAL A 1 98 ? 2.860 -12.965 -11.073 1.00 81.00 98 VAL A C 1
ATOM 729 O O . VAL A 1 98 ? 2.080 -12.957 -12.020 1.00 81.00 98 VAL A O 1
ATOM 732 N N . GLN A 1 99 ? 4.027 -12.316 -11.139 1.00 84.75 99 GLN A N 1
ATOM 733 C CA . GLN A 1 99 ? 4.443 -11.577 -12.334 1.00 84.75 99 GLN A CA 1
ATOM 734 C C . GLN A 1 99 ? 5.013 -12.478 -13.435 1.00 84.75 99 GLN A C 1
ATOM 736 O O . GLN A 1 99 ? 5.005 -12.081 -14.595 1.00 84.75 99 GLN A O 1
ATOM 741 N N . ILE A 1 100 ? 5.483 -13.689 -13.114 1.00 90.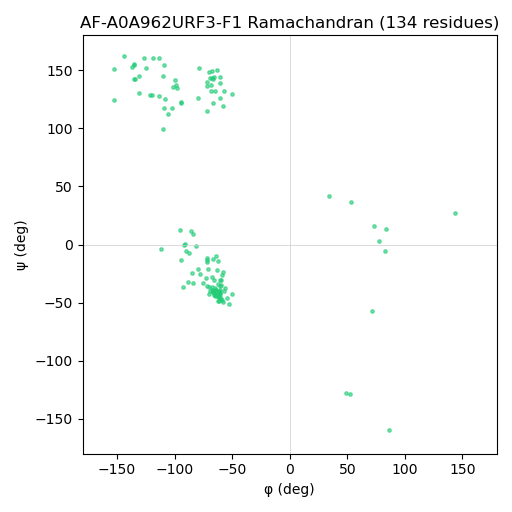19 100 ILE A N 1
ATOM 742 C CA . ILE A 1 100 ? 6.117 -14.580 -14.098 1.00 90.19 100 ILE A CA 1
ATOM 743 C C . ILE A 1 100 ? 5.148 -14.954 -15.232 1.00 90.19 100 ILE A C 1
ATOM 745 O O . ILE A 1 100 ? 5.535 -14.788 -16.389 1.00 90.19 100 ILE A O 1
ATOM 749 N N . PRO A 1 101 ? 3.897 -15.387 -14.967 1.00 90.06 101 PRO A N 1
ATOM 750 C CA . PRO A 1 101 ? 2.936 -15.654 -16.034 1.00 90.06 101 PRO A CA 1
ATOM 751 C C . PRO A 1 101 ? 2.695 -14.441 -16.931 1.00 90.06 101 PRO A C 1
ATOM 753 O O . PRO A 1 101 ? 2.629 -14.584 -18.148 1.00 90.06 101 PRO A O 1
ATOM 756 N N . GLU A 1 102 ? 2.621 -13.243 -16.350 1.00 88.62 102 GLU A N 1
ATOM 757 C CA . GLU A 1 102 ? 2.388 -12.015 -17.108 1.00 88.62 102 GLU A CA 1
ATOM 758 C C . GLU A 1 102 ? 3.589 -11.636 -17.981 1.00 88.62 102 GLU A C 1
ATOM 760 O O . GLU A 1 102 ? 3.416 -11.268 -19.142 1.00 88.62 102 GLU A O 1
ATOM 765 N N . ILE A 1 103 ? 4.808 -11.798 -17.462 1.00 93.56 103 ILE A N 1
ATOM 766 C CA . ILE A 1 103 ? 6.048 -11.626 -18.228 1.00 93.56 103 ILE A CA 1
ATOM 767 C C . ILE A 1 103 ? 6.068 -12.590 -19.415 1.00 93.56 103 ILE A C 1
ATOM 769 O O . ILE A 1 103 ? 6.319 -12.171 -20.543 1.00 93.56 103 ILE A O 1
ATOM 773 N N . MET A 1 104 ? 5.755 -13.867 -19.184 1.00 95.62 104 MET A N 1
ATOM 774 C CA . MET A 1 104 ? 5.717 -14.880 -20.243 1.00 95.62 104 MET A CA 1
ATOM 775 C C . MET A 1 104 ? 4.626 -14.578 -21.276 1.00 95.62 104 MET A C 1
ATOM 777 O O . MET A 1 104 ? 4.862 -14.715 -22.474 1.00 95.62 104 MET A O 1
ATOM 781 N N . ARG A 1 105 ? 3.454 -14.106 -20.830 1.00 95.56 105 ARG A N 1
ATOM 782 C CA . ARG A 1 105 ? 2.330 -13.722 -21.695 1.00 95.56 105 ARG A CA 1
ATOM 783 C C . ARG A 1 105 ? 2.656 -12.510 -22.569 1.00 95.56 105 ARG A C 1
ATOM 785 O O . ARG A 1 105 ? 2.298 -12.496 -23.743 1.00 95.56 105 ARG A O 1
ATOM 792 N N . GLN A 1 106 ? 3.299 -11.483 -22.010 1.00 95.06 106 GLN A N 1
ATOM 793 C CA . GLN A 1 106 ? 3.682 -10.280 -22.756 1.00 95.06 106 GLN A CA 1
ATOM 794 C C . GLN A 1 106 ? 4.940 -10.491 -23.620 1.00 95.06 106 GLN A C 1
ATOM 796 O O . GLN A 1 106 ? 5.122 -9.790 -24.620 1.00 95.06 106 GLN A O 1
ATOM 801 N N . GLY A 1 107 ? 5.806 -11.442 -23.257 1.00 95.88 107 GLY A N 1
ATOM 802 C CA . GLY A 1 107 ? 7.022 -11.789 -23.991 1.00 95.88 107 GLY A CA 1
ATOM 803 C C . GLY A 1 107 ? 7.903 -10.568 -24.270 1.00 95.88 107 GLY A C 1
ATOM 804 O O . GLY A 1 107 ? 8.174 -9.760 -23.385 1.00 95.88 107 GLY A O 1
ATOM 805 N N . HIS A 1 108 ? 8.300 -10.380 -25.532 1.00 96.12 108 HIS A N 1
ATOM 806 C CA . HIS A 1 108 ? 9.104 -9.228 -25.972 1.00 96.12 108 HIS A CA 1
ATOM 807 C C . HIS A 1 108 ? 8.425 -7.861 -25.796 1.00 96.12 108 HIS A C 1
ATOM 809 O O . HIS A 1 108 ? 9.083 -6.828 -25.922 1.00 96.12 108 HIS A O 1
ATOM 815 N N . SER A 1 109 ? 7.115 -7.834 -25.545 1.00 96.00 109 SER A N 1
ATOM 816 C CA . SER A 1 109 ? 6.386 -6.594 -25.270 1.00 96.00 109 SER A CA 1
ATOM 817 C C . SER A 1 109 ? 6.347 -6.247 -23.784 1.00 96.00 109 SER A C 1
ATOM 819 O O . SER A 1 109 ? 5.873 -5.162 -23.450 1.00 96.00 109 SER A O 1
ATOM 821 N N . TYR A 1 110 ? 6.851 -7.117 -22.900 1.00 94.75 110 TYR A N 1
ATOM 822 C CA . TYR A 1 110 ? 6.881 -6.834 -21.472 1.00 94.75 110 TYR A CA 1
ATOM 823 C C . TYR A 1 110 ? 7.642 -5.539 -21.169 1.00 94.75 110 TYR A C 1
ATOM 825 O O . TYR A 1 110 ? 8.730 -5.297 -21.690 1.00 94.75 110 TYR A O 1
ATOM 833 N N . GLY A 1 111 ? 7.043 -4.684 -20.337 1.00 92.31 111 GLY A N 1
ATOM 834 C CA . GLY A 1 111 ? 7.593 -3.374 -19.983 1.00 92.31 111 GLY A CA 1
ATOM 835 C C . GLY A 1 111 ? 7.312 -2.257 -20.997 1.00 92.31 111 GLY A C 1
ATOM 836 O O . GLY A 1 111 ? 7.605 -1.098 -20.703 1.00 92.31 111 GLY A O 1
ATOM 837 N N . ARG A 1 112 ? 6.699 -2.548 -22.157 1.00 93.94 112 ARG A N 1
ATOM 838 C CA . ARG A 1 112 ? 6.144 -1.496 -23.023 1.00 93.94 112 ARG A CA 1
ATOM 839 C C . ARG A 1 112 ? 4.934 -0.864 -22.344 1.00 93.94 112 ARG A C 1
ATOM 841 O O . ARG A 1 112 ? 4.139 -1.541 -21.700 1.00 93.94 112 ARG A O 1
ATOM 848 N N . SER A 1 113 ? 4.781 0.443 -22.514 1.00 91.88 113 SER A N 1
ATOM 849 C CA . SER A 1 113 ? 3.683 1.199 -21.927 1.00 91.88 113 SER A CA 1
ATOM 850 C C . SER A 1 113 ? 3.079 2.141 -22.955 1.00 91.88 113 SER A C 1
ATOM 852 O O . SER A 1 113 ? 3.797 2.761 -23.734 1.00 91.88 113 SER A O 1
ATOM 854 N N . ASN A 1 114 ? 1.755 2.281 -22.912 1.00 90.94 114 ASN A N 1
ATOM 855 C CA . ASN A 1 114 ? 1.031 3.322 -23.642 1.00 90.94 114 ASN A CA 1
ATOM 856 C C . ASN A 1 114 ? 0.967 4.637 -22.841 1.00 90.94 114 ASN A C 1
ATOM 858 O O . ASN A 1 114 ? 0.206 5.543 -23.187 1.00 90.94 114 ASN A O 1
ATOM 862 N N . LEU A 1 115 ? 1.736 4.749 -21.751 1.00 90.00 115 LEU A N 1
ATOM 863 C CA . LEU A 1 115 ? 1.877 5.986 -20.994 1.00 90.00 115 LEU A CA 1
ATOM 864 C C . LEU A 1 115 ? 2.389 7.093 -21.924 1.00 90.00 115 LEU A C 1
ATOM 866 O O . LEU A 1 115 ? 3.467 6.986 -22.500 1.00 90.00 115 LEU A O 1
ATOM 870 N N . GLY A 1 116 ? 1.598 8.154 -22.074 1.00 89.88 116 GLY A N 1
ATOM 871 C CA . GLY A 1 116 ? 1.915 9.248 -22.992 1.00 89.88 116 GLY A CA 1
ATOM 872 C C . GLY A 1 116 ? 1.506 9.001 -24.447 1.00 89.88 116 GLY A C 1
ATOM 873 O O . GLY A 1 116 ? 1.924 9.764 -25.313 1.00 89.88 116 GLY A O 1
ATOM 874 N N . ALA A 1 117 ? 0.677 7.993 -24.744 1.00 93.56 117 ALA A N 1
ATOM 875 C CA . ALA A 1 117 ? 0.102 7.820 -26.078 1.00 93.56 117 ALA A CA 1
ATOM 876 C C . ALA A 1 117 ? -0.534 9.132 -26.585 1.00 93.56 117 ALA A C 1
ATOM 878 O O . ALA A 1 117 ? -1.290 9.799 -25.876 1.00 93.56 117 ALA A O 1
ATOM 879 N N . GLY A 1 118 ? -0.177 9.533 -27.809 1.00 94.06 118 GLY A N 1
ATOM 880 C CA . GLY A 1 118 ? -0.609 10.801 -28.409 1.00 94.06 118 GLY A CA 1
ATOM 881 C C . GLY A 1 118 ? 0.130 12.049 -27.904 1.00 94.06 118 GLY A C 1
ATOM 882 O O . GLY A 1 118 ? -0.200 13.160 -28.318 1.00 94.06 118 GLY A O 1
ATOM 883 N N . LYS A 1 119 ? 1.133 11.906 -27.031 1.00 96.00 119 LYS A N 1
ATOM 884 C CA . LYS A 1 119 ? 2.009 13.002 -26.595 1.00 96.00 119 LYS A CA 1
ATOM 885 C C . LYS A 1 119 ? 3.334 12.950 -27.357 1.00 96.00 119 LYS A C 1
ATOM 887 O O . LYS A 1 119 ? 3.877 11.881 -27.612 1.00 96.00 119 LYS A O 1
ATOM 892 N N . ARG A 1 120 ? 3.857 14.124 -27.721 1.00 94.44 120 ARG A N 1
ATOM 893 C CA . ARG A 1 120 ? 5.208 14.280 -28.280 1.00 94.44 120 ARG A CA 1
ATOM 894 C C . ARG A 1 120 ? 6.148 14.696 -27.158 1.00 94.44 120 ARG A C 1
ATOM 896 O O . ARG A 1 120 ? 5.806 15.588 -26.388 1.00 94.44 120 ARG A O 1
ATOM 903 N N . VAL A 1 121 ? 7.311 14.061 -27.091 1.00 94.44 121 VAL A N 1
ATOM 904 C CA . VAL A 1 121 ? 8.372 14.385 -26.133 1.00 94.44 121 VAL A CA 1
ATOM 905 C C . VAL A 1 121 ? 9.611 14.775 -26.932 1.00 94.44 121 VAL A C 1
ATOM 907 O O . VAL A 1 121 ? 10.006 14.040 -27.834 1.00 94.44 121 VAL A O 1
ATOM 910 N N . GLN A 1 122 ? 10.203 15.929 -26.623 1.00 95.50 122 GLN A N 1
ATOM 911 C CA . GLN A 1 122 ? 11.502 16.330 -27.157 1.00 95.50 122 GLN A CA 1
ATOM 912 C C . GLN A 1 122 ? 12.578 15.914 -26.161 1.00 95.50 122 GLN A C 1
ATOM 914 O O . GLN A 1 122 ? 12.545 16.322 -25.002 1.00 95.50 122 GLN A O 1
ATOM 919 N N . VAL A 1 123 ? 13.519 15.098 -26.624 1.00 93.88 123 VAL A N 1
ATOM 920 C CA . VAL A 1 123 ? 14.718 14.743 -25.867 1.00 93.88 123 VAL A CA 1
ATOM 921 C C . VAL A 1 123 ? 15.889 15.413 -26.565 1.00 93.88 123 VAL A C 1
ATOM 923 O O . VAL A 1 123 ? 16.355 14.939 -27.597 1.00 93.88 123 VAL A O 1
ATOM 926 N N . GLU A 1 124 ? 16.323 16.545 -26.025 1.00 94.12 124 GLU A N 1
ATOM 927 C CA . GLU A 1 124 ? 17.578 17.174 -26.420 1.00 94.12 124 GLU A CA 1
ATOM 928 C C . GLU A 1 124 ? 18.662 16.712 -25.446 1.00 94.12 124 GLU A C 1
ATOM 930 O O . GLU A 1 124 ? 18.512 16.846 -24.231 1.00 94.12 124 GLU A O 1
ATOM 935 N N . PHE A 1 125 ? 19.726 16.110 -25.969 1.00 90.38 125 PHE A N 1
ATOM 936 C CA . PHE A 1 125 ? 20.857 15.662 -25.165 1.00 90.38 125 PHE A CA 1
ATOM 937 C C . PHE A 1 125 ? 22.168 15.857 -25.935 1.00 90.38 125 PHE A C 1
ATOM 939 O O . PHE A 1 125 ? 22.168 16.013 -27.156 1.00 90.38 125 PHE A O 1
ATOM 946 N N . VAL A 1 126 ? 23.287 15.841 -25.205 1.00 88.19 126 VAL A N 1
ATOM 947 C CA . VAL A 1 126 ? 24.655 16.161 -25.660 1.00 88.19 126 VAL A CA 1
ATOM 948 C C . VAL A 1 126 ? 24.887 17.644 -25.948 1.00 88.19 126 VAL A C 1
ATOM 950 O O . VAL A 1 126 ? 25.802 18.197 -25.350 1.00 88.19 126 VAL A O 1
ATOM 953 N N . SER A 1 127 ? 24.112 18.269 -26.845 1.00 85.69 127 SER A N 1
ATOM 954 C CA . SER A 1 127 ? 24.240 19.681 -27.283 1.00 85.69 127 SER A CA 1
ATOM 955 C C . SER A 1 127 ? 25.692 20.186 -27.331 1.00 85.69 127 SER A C 1
ATOM 957 O O . SER A 1 127 ? 26.012 21.280 -26.863 1.00 85.69 127 SER A O 1
ATOM 959 N N . ALA A 1 128 ? 26.595 19.338 -27.838 1.00 86.00 128 ALA A N 1
ATOM 960 C CA . ALA A 1 128 ? 28.024 19.569 -27.714 1.00 86.00 128 ALA A CA 1
ATOM 961 C C . ALA A 1 128 ? 28.474 20.737 -28.585 1.00 86.00 128 ALA A C 1
ATOM 963 O O . ALA A 1 128 ? 27.947 20.984 -29.672 1.00 86.00 128 ALA A O 1
ATOM 964 N N . ASN A 1 129 ? 29.499 21.428 -28.097 1.00 86.31 129 ASN A N 1
ATOM 965 C CA . ASN A 1 129 ? 30.144 22.501 -28.829 1.00 86.31 129 ASN A CA 1
ATOM 966 C C . ASN A 1 129 ? 30.733 21.953 -30.149 1.00 86.31 129 ASN A C 1
ATOM 968 O O . ASN A 1 129 ? 31.525 21.010 -30.096 1.00 86.31 129 ASN A O 1
ATOM 972 N N . PRO A 1 130 ? 30.401 22.535 -31.320 1.00 83.19 130 PRO A N 1
ATOM 973 C CA . PRO A 1 130 ? 30.826 22.020 -32.625 1.00 83.19 130 PRO A CA 1
ATOM 974 C C . PRO A 1 130 ? 32.343 22.042 -32.872 1.00 83.19 130 PRO A C 1
ATOM 976 O O . PRO A 1 130 ? 32.794 21.484 -33.869 1.00 83.19 130 PRO A O 1
ATOM 979 N N . THR A 1 131 ? 33.136 22.693 -32.017 1.00 86.94 131 THR A N 1
ATOM 980 C CA . THR A 1 131 ? 34.592 22.835 -32.197 1.00 86.94 131 THR A CA 1
ATOM 981 C C . THR A 1 131 ? 35.434 22.067 -31.175 1.00 86.94 131 THR A C 1
ATOM 983 O O . THR A 1 131 ? 36.659 22.066 -31.288 1.00 86.94 131 THR A O 1
ATOM 986 N N . GLY A 1 132 ? 34.813 21.413 -30.188 1.00 83.56 132 GLY A N 1
ATOM 987 C CA . GLY A 1 132 ? 35.512 20.673 -29.133 1.00 83.56 132 GLY A CA 1
ATOM 988 C C . GLY A 1 132 ? 35.351 19.154 -29.260 1.00 83.56 132 GLY A C 1
ATOM 989 O O . GLY A 1 132 ? 34.354 18.689 -29.813 1.00 83.56 132 GLY A O 1
ATOM 990 N N . PRO A 1 133 ? 36.299 18.352 -28.743 1.00 82.00 133 PRO A N 1
ATOM 991 C CA . PRO A 1 133 ? 36.118 16.907 -28.666 1.00 82.00 133 PRO A CA 1
ATOM 992 C C . PRO A 1 133 ? 34.993 16.553 -27.680 1.00 82.00 133 PRO A C 1
ATOM 994 O O . PRO A 1 133 ? 34.867 17.169 -26.621 1.00 82.00 133 PRO A O 1
ATOM 997 N N . LEU A 1 134 ? 34.201 15.527 -28.004 1.00 86.94 134 LEU A N 1
ATOM 998 C CA . LEU A 1 134 ? 33.289 14.903 -27.042 1.00 86.94 134 LEU A CA 1
ATOM 999 C C . LEU A 1 134 ? 34.111 14.171 -25.973 1.00 86.94 134 LEU A C 1
ATOM 1001 O O . LEU A 1 134 ? 35.017 13.407 -26.306 1.00 86.94 134 LEU A O 1
ATOM 1005 N N . HIS A 1 135 ? 33.779 14.379 -24.703 1.00 82.44 135 HIS A N 1
ATOM 1006 C CA . HIS A 1 135 ? 34.367 13.661 -23.572 1.00 82.44 135 HIS A CA 1
ATOM 1007 C C . HIS A 1 135 ? 33.263 13.033 -22.706 1.00 82.44 135 HIS A C 1
ATOM 1009 O O . HIS A 1 135 ? 32.104 13.445 -22.790 1.00 82.44 135 HIS A O 1
ATOM 1015 N N . VAL A 1 136 ? 33.628 12.033 -21.896 1.00 80.75 136 VAL A N 1
ATOM 1016 C CA . VAL A 1 136 ? 32.745 11.327 -20.944 1.00 80.75 136 VAL A CA 1
ATOM 1017 C C . VAL A 1 136 ? 32.859 11.951 -19.561 1.00 80.75 136 VAL A C 1
ATOM 1019 O O . VAL A 1 136 ? 33.992 12.343 -19.205 1.00 80.75 136 VAL A O 1
#

Nearest PDB structures (foldseek):
  5yym-assembly1_A  TM=8.925E-01  e=2.730E-08  Escherichia coli K-12
  5yym-assembly2_B  TM=8.814E-01  e=7.994E-08  Escherichia coli K-12
  3gdz-assembly4_D  TM=8.879E-01  e=8.516E-08  Klebsiella pneumoniae subsp. pneumoniae MGH 78578
  5b63-assembly1_A  TM=8.853E-01  e=1.818E-07  Escherichia coli K-12
  6ao8-assembly1_A  TM=7.446E-01  e=1.818E-07  Neisseria gonorrhoeae NCCP11945

Radius of gyration: 21.15 Å; Cα contacts (8 Å, |Δi|>4): 171; chains: 1; bounding box: 56×39×51 Å

Solvent-accessible surface area (backbone atoms only — not comparable to full-atom values): 8042 Å² total; per-residue (Å²): 104,69,64,56,54,27,50,38,53,33,50,14,46,50,54,37,23,78,70,67,53,27,56,67,91,66,65,62,85,45,62,66,41,73,47,92,49,70,91,56,27,55,29,34,26,52,46,23,55,72,43,11,71,74,37,73,44,56,22,42,65,40,29,54,54,38,63,73,45,42,66,90,52,86,48,52,65,45,76,46,80,43,89,71,17,36,42,22,32,26,61,27,94,60,40,69,58,67,48,50,62,54,43,64,73,43,46,95,53,52,90,69,72,72,80,61,69,96,61,88,82,87,84,87,73,86,84,66,63,95,88,58,84,90,81,135

Secondary structure (DSSP, 8-state):
-HHHHHHHHHHHHHHHHHTTSS-GGG--PPPEEE-SSGGG-SEEE-HHHHHHHHHTS-HHHHHHHHHHTPPP-TTEEEEEEETTTEEEEEEPTTTTTTHHHHHHHHGGGTT---TTTT-----------TTS----

pLDDT: mean 94.15, std 4.39, range [80.75, 98.5]

Sequence (136 aa):
MKTHIADLV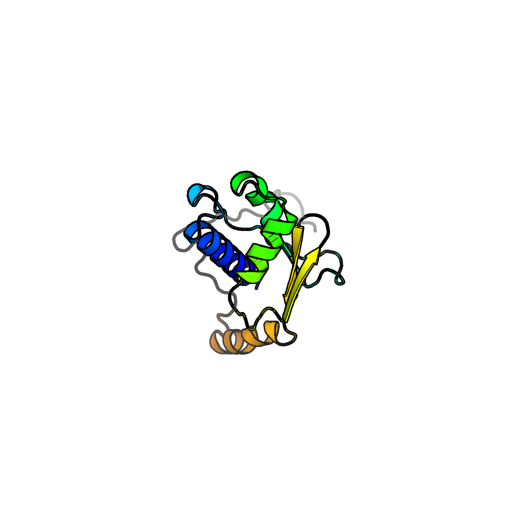HQALAQLADQGVLPADAVQVPVIERTRDASHGDFASNAAMVHSKAARMRPRDLAERLVAALPASDIVSAVEIAGPGFINFRLAGNAYFVQIPEIMRQGHSYGRSNLGAGKRVQVEFVSANPTGPLHV

Foldseek 3Di:
DQVVVQVQLLQLLCVCCVVVLFPNVQRDRWDKDADPDCVLAGIKTQVLVSGCVRSVHQSQVSLVSSVVSGDDDQQFPDWDADDRHMIGTHGDPCNVVVCVVVCVVCPPNPPPDCVQPVHDDDDDPPPDDPPDDDDD

Mean predicted aligned error: 6.33 Å